Protein AF-A0A1B6M330-F1 (afdb_monomer)

Mean predicted aligned error: 10.92 Å

Foldseek 3Di:
DCVVVVPCVPVVVVVVVCVVCVVVVVVVVVVCVLPVDDDDDVVVCVDPVVVVVVVVSVVVSVVVVVVVVVVVVVVVVCVVVVVVVVVVVVVVVVVVVVVVVVVVVCVVLVPPPVSVVVVVVVVVVVVVVVVVVVVVVVVD

Solvent-accessible surface area (backbone atoms only — not comparable to full-atom values): 8042 Å² total; per-residue (Å²): 109,52,80,84,70,64,35,61,88,58,49,51,62,50,50,53,53,50,68,74,38,46,69,63,50,51,51,50,56,56,46,50,76,70,67,61,75,83,89,72,62,69,84,60,52,72,38,69,70,52,41,53,51,50,53,54,50,53,50,50,47,52,50,48,54,52,54,51,54,51,52,54,53,50,57,69,60,46,64,59,55,58,53,52,50,54,51,50,56,48,52,52,50,51,50,53,51,51,49,55,50,49,54,58,48,49,66,72,49,63,86,45,85,66,40,69,61,54,50,51,54,51,50,52,54,49,52,52,53,50,51,51,49,53,58,51,64,74,73,106

Radius of gyration: 34.75 Å; Cα contacts (8 Å, |Δi|>4): 15; chains: 1; bounding box: 66×49×83 Å

InterPro domains:
  IPR029600 Intraflagellar transport protein 81 [PTHR15614] (1-139)
  IPR041146 IFT81, calponin homology domain [PF18383] (1-39)
  IPR043016 IFT81, N-terminal domain superfamily [G3DSA:1.10.418.70] (1-41)

Organism: NCBI:txid36148

Sequence (140 aa):
QGLVQGEKAIIHPILEWLLGNLDDLRKRAYLAKYLVKIEIPPEILGDVDIAALMEQYDRLIDDFKATHKESERIKLSGSSTAELRADIEAMEKEHNIVLKKIERLQRKVENVENREVVLEVCKELRVERERQKDLTSQKA

Structure (mmCIF, N/CA/C/O backbone):
data_AF-A0A1B6M330-F1
#
_entry.id   AF-A0A1B6M330-F1
#
loop_
_atom_site.group_PDB
_atom_site.id
_atom_site.type_symbol
_atom_site.label_atom_id
_atom_site.label_alt_id
_atom_site.label_comp_id
_atom_site.label_asym_id
_atom_site.label_entity_id
_atom_site.label_seq_id
_atom_site.pdbx_PDB_ins_code
_atom_site.Cartn_x
_atom_site.Cartn_y
_atom_site.Cartn_z
_atom_site.occupancy
_atom_site.B_iso_or_equiv
_atom_site.auth_seq_id
_atom_site.auth_comp_id
_atom_site.auth_asym_id
_atom_site.auth_atom_id
_atom_site.pdbx_PDB_model_num
ATOM 1 N N . GLN A 1 1 ? 12.766 -23.772 -33.072 1.00 61.91 1 GLN A N 1
ATOM 2 C CA . GLN A 1 1 ? 11.699 -23.810 -34.099 1.00 61.91 1 GLN A CA 1
ATOM 3 C C . GLN A 1 1 ? 10.322 -24.123 -33.510 1.00 61.91 1 GLN A C 1
ATOM 5 O O . GLN A 1 1 ? 9.366 -23.520 -33.975 1.00 61.91 1 GLN A O 1
ATOM 10 N N . GLY A 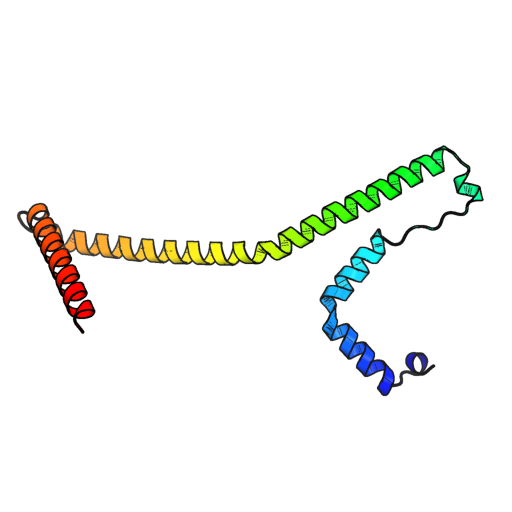1 2 ? 10.203 -24.940 -32.454 1.00 76.50 2 GLY A N 1
ATOM 11 C CA . GLY A 1 2 ? 8.897 -25.296 -31.873 1.00 76.50 2 GLY A CA 1
ATOM 12 C C . GLY A 1 2 ? 8.037 -24.143 -31.315 1.00 76.50 2 GLY A C 1
ATOM 13 O O . GLY A 1 2 ? 6.816 -24.232 -31.363 1.00 76.50 2 GLY A O 1
ATOM 14 N N . LEU A 1 3 ? 8.627 -23.007 -30.901 1.00 83.75 3 LEU A N 1
ATOM 15 C CA . LEU A 1 3 ? 7.855 -21.792 -30.563 1.00 83.75 3 LEU A CA 1
ATOM 16 C C . LEU A 1 3 ? 7.144 -21.197 -31.792 1.00 83.75 3 LEU A C 1
ATOM 18 O O . LEU A 1 3 ? 5.988 -20.803 -31.710 1.00 83.75 3 LEU A O 1
ATOM 22 N N . VAL A 1 4 ? 7.833 -21.168 -32.939 1.00 86.69 4 VAL A N 1
ATOM 23 C CA . VAL A 1 4 ? 7.293 -20.663 -34.215 1.00 86.69 4 VAL A CA 1
ATOM 24 C C . VAL A 1 4 ? 6.242 -21.625 -34.780 1.00 86.69 4 VAL A C 1
ATOM 26 O O . VAL A 1 4 ? 5.297 -21.193 -35.428 1.00 86.69 4 VAL A O 1
ATOM 29 N N . GLN A 1 5 ? 6.385 -22.925 -34.508 1.00 87.81 5 GLN A N 1
ATOM 30 C CA . GLN A 1 5 ? 5.476 -23.981 -34.969 1.00 87.81 5 GLN A CA 1
ATOM 31 C C . GLN A 1 5 ? 4.276 -24.226 -34.041 1.00 87.81 5 GLN A C 1
ATOM 33 O O . GLN A 1 5 ? 3.422 -25.050 -34.361 1.00 87.81 5 GLN A O 1
ATOM 38 N N . GLY A 1 6 ? 4.170 -23.522 -32.912 1.00 85.06 6 GLY A N 1
ATOM 39 C CA . GLY A 1 6 ? 3.002 -23.655 -32.043 1.00 85.06 6 GLY A CA 1
ATOM 40 C C . GLY A 1 6 ? 3.001 -24.910 -31.162 1.00 85.06 6 GLY A C 1
ATOM 41 O O . GLY A 1 6 ? 1.934 -25.350 -30.731 1.00 85.06 6 GLY A O 1
ATOM 42 N N . GLU A 1 7 ? 4.156 -25.531 -30.911 1.00 93.00 7 GLU A N 1
ATOM 43 C CA . GLU A 1 7 ? 4.218 -26.803 -30.188 1.00 93.00 7 GLU A CA 1
ATOM 44 C C . GLU A 1 7 ? 3.715 -26.660 -28.744 1.00 93.00 7 GLU A C 1
ATOM 46 O O . GLU A 1 7 ? 4.307 -25.961 -27.918 1.00 93.00 7 GLU A O 1
ATOM 51 N N . LYS A 1 8 ? 2.635 -27.380 -28.409 1.00 89.38 8 LYS A N 1
ATOM 52 C CA . LYS A 1 8 ? 1.987 -27.323 -27.084 1.00 89.38 8 LYS A CA 1
ATOM 53 C C . LYS A 1 8 ? 2.939 -27.653 -25.934 1.00 89.38 8 LYS A C 1
ATOM 55 O O . LYS A 1 8 ? 2.868 -27.014 -24.890 1.00 89.38 8 LYS A O 1
ATOM 60 N N . ALA A 1 9 ? 3.847 -28.607 -26.147 1.00 91.06 9 ALA A N 1
ATOM 61 C CA . ALA A 1 9 ? 4.853 -29.009 -25.164 1.00 91.06 9 ALA A CA 1
ATOM 62 C C . ALA A 1 9 ? 5.818 -27.871 -24.784 1.00 91.06 9 ALA A C 1
ATOM 64 O O . ALA A 1 9 ? 6.416 -27.913 -23.716 1.00 91.06 9 ALA A O 1
ATOM 65 N N . ILE A 1 10 ? 5.946 -26.851 -25.638 1.00 90.38 10 ILE A N 1
ATOM 66 C CA . ILE A 1 10 ? 6.800 -25.680 -25.415 1.00 90.38 10 ILE A CA 1
ATOM 67 C C . ILE A 1 10 ? 5.962 -24.474 -24.982 1.00 90.38 10 ILE A C 1
ATOM 69 O O . ILE A 1 10 ? 6.350 -23.753 -24.068 1.00 90.38 10 ILE A O 1
ATOM 73 N N . ILE A 1 11 ? 4.797 -24.256 -25.598 1.00 92.38 11 ILE A N 1
ATOM 74 C CA . ILE A 1 11 ? 3.949 -23.094 -25.304 1.00 92.38 11 ILE A CA 1
ATOM 75 C C . ILE A 1 11 ? 3.311 -23.183 -23.917 1.00 92.38 11 ILE A C 1
ATOM 77 O O . ILE A 1 11 ? 3.270 -22.177 -23.213 1.00 92.38 11 ILE A O 1
ATOM 81 N N . HIS A 1 12 ? 2.812 -24.353 -23.505 1.00 93.88 12 HIS A N 1
ATOM 82 C CA . HIS A 1 12 ? 2.099 -24.466 -22.230 1.00 93.88 12 HIS A CA 1
ATOM 83 C C . HIS A 1 12 ? 2.991 -24.139 -21.018 1.00 93.88 12 HIS A C 1
ATOM 85 O O . HIS A 1 12 ? 2.554 -23.317 -20.216 1.00 93.88 12 HIS A O 1
ATOM 91 N N . PRO A 1 13 ? 4.239 -24.645 -20.906 1.00 94.50 13 PRO A N 1
ATOM 92 C CA . PRO A 1 13 ? 5.135 -24.243 -19.817 1.00 94.50 13 PRO A CA 1
ATOM 93 C C . PRO A 1 13 ? 5.474 -22.745 -19.823 1.00 94.50 13 PRO A C 1
ATOM 95 O O . PRO A 1 13 ? 5.599 -22.127 -18.769 1.00 94.50 13 PRO A O 1
ATOM 98 N N . ILE A 1 14 ? 5.599 -22.133 -21.008 1.00 92.50 14 ILE A N 1
ATOM 99 C CA . ILE A 1 14 ? 5.853 -20.690 -21.128 1.00 92.50 14 ILE A CA 1
ATOM 100 C C . ILE A 1 14 ? 4.653 -19.894 -20.612 1.00 92.50 14 ILE A C 1
ATOM 102 O O . ILE A 1 14 ? 4.832 -18.936 -19.864 1.00 92.50 14 ILE A O 1
ATOM 106 N N . LEU A 1 15 ? 3.435 -20.280 -20.995 1.00 91.94 15 LEU A N 1
ATOM 107 C CA . LEU A 1 15 ? 2.214 -19.628 -20.523 1.00 91.94 15 LEU A CA 1
ATOM 108 C C . LEU A 1 15 ? 2.010 -19.826 -19.024 1.00 91.94 15 LEU A C 1
ATOM 110 O O . LEU A 1 15 ? 1.669 -18.868 -18.340 1.00 91.94 15 LEU A O 1
ATOM 114 N N . GLU A 1 16 ? 2.251 -21.030 -18.511 1.00 95.06 16 GLU A N 1
ATOM 115 C CA . GLU A 1 16 ? 2.202 -21.320 -17.077 1.00 95.06 16 GLU A CA 1
ATOM 116 C C . GLU A 1 16 ? 3.139 -20.386 -16.303 1.00 95.06 16 GLU A C 1
ATOM 118 O O . GLU A 1 16 ? 2.718 -19.726 -15.352 1.00 95.06 16 GLU A O 1
ATOM 123 N N . TRP A 1 17 ? 4.381 -20.235 -16.772 1.00 95.38 17 TRP A N 1
ATOM 124 C CA . TRP A 1 17 ? 5.336 -19.318 -16.162 1.00 95.38 17 TRP A CA 1
ATOM 125 C C . TRP A 1 17 ? 4.916 -17.846 -16.295 1.00 95.38 17 TRP A C 1
ATOM 127 O O . TRP A 1 17 ? 4.992 -17.097 -15.321 1.00 95.38 17 TRP A O 1
ATOM 137 N N . LEU A 1 18 ? 4.450 -17.416 -17.471 1.00 93.75 18 LEU A N 1
ATOM 138 C CA . LEU A 1 18 ? 4.013 -16.035 -17.702 1.00 93.75 18 LEU A CA 1
ATOM 139 C C . LEU A 1 18 ? 2.832 -15.658 -16.803 1.00 93.75 18 LEU A C 1
ATOM 141 O O . LEU A 1 18 ? 2.838 -14.591 -16.193 1.00 93.75 18 LEU A O 1
ATOM 145 N N . LEU A 1 19 ? 1.829 -16.533 -16.719 1.00 93.12 19 LEU A N 1
ATOM 146 C CA . LEU A 1 19 ? 0.620 -16.303 -15.935 1.00 93.12 19 LEU A CA 1
ATOM 147 C C . LEU A 1 19 ? 0.901 -16.364 -14.429 1.00 93.12 19 LEU A C 1
ATOM 149 O O . LEU A 1 19 ? 0.319 -15.585 -13.679 1.00 93.12 19 LEU A O 1
ATOM 153 N N . GLY A 1 20 ? 1.827 -17.224 -13.995 1.00 94.44 20 GLY A N 1
ATOM 154 C CA . GLY A 1 20 ? 2.264 -17.294 -12.600 1.00 94.44 20 GLY A CA 1
ATOM 155 C C . GLY A 1 20 ? 3.066 -16.075 -12.125 1.00 94.44 20 GLY A C 1
ATOM 156 O O . GLY A 1 20 ? 3.076 -15.792 -10.933 1.00 94.44 20 GLY A O 1
ATOM 157 N N . ASN A 1 21 ? 3.706 -15.330 -13.035 1.00 94.62 21 ASN A N 1
ATOM 158 C CA . ASN A 1 21 ? 4.608 -14.214 -12.705 1.00 94.62 21 ASN A CA 1
ATOM 159 C C . ASN A 1 21 ? 4.126 -12.856 -13.255 1.00 94.62 21 ASN A C 1
ATOM 161 O O . ASN A 1 21 ? 4.935 -11.967 -13.532 1.00 94.62 21 ASN A O 1
ATOM 165 N N . LEU A 1 22 ? 2.815 -12.677 -13.454 1.00 93.06 22 LEU A N 1
ATOM 166 C CA . LEU A 1 22 ? 2.262 -11.496 -14.134 1.00 93.06 22 LEU A CA 1
ATOM 167 C C . LEU A 1 22 ? 2.647 -10.158 -13.492 1.00 93.06 22 LEU A C 1
ATOM 169 O O . LEU A 1 22 ? 2.931 -9.205 -14.219 1.00 93.06 22 LEU A O 1
ATOM 173 N N . ASP A 1 23 ? 2.660 -10.063 -12.163 1.00 91.12 23 ASP A N 1
ATOM 174 C CA . ASP A 1 23 ? 2.964 -8.802 -11.478 1.00 91.12 23 ASP A CA 1
ATOM 175 C C . ASP A 1 23 ? 4.438 -8.407 -11.635 1.00 91.12 23 ASP A C 1
ATOM 177 O O . ASP A 1 23 ? 4.744 -7.260 -11.987 1.00 91.12 23 ASP A O 1
ATOM 181 N N . ASP A 1 24 ? 5.350 -9.372 -11.503 1.00 91.88 24 ASP A N 1
ATOM 182 C CA . ASP A 1 24 ? 6.779 -9.169 -11.750 1.00 91.88 24 ASP A CA 1
AT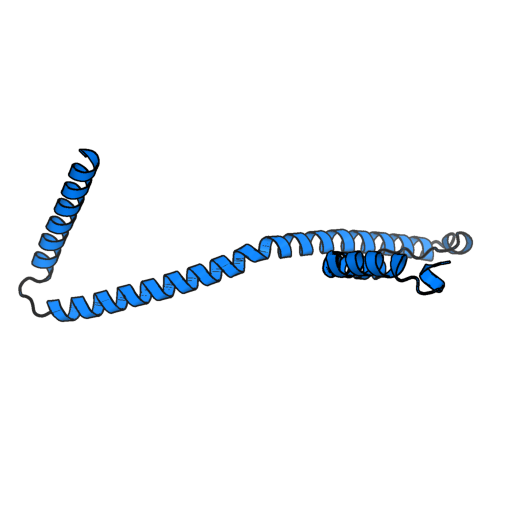OM 183 C C . ASP A 1 24 ? 7.055 -8.825 -13.215 1.00 91.88 24 ASP A C 1
ATOM 185 O O . ASP A 1 24 ? 7.851 -7.931 -13.518 1.00 91.88 24 ASP A O 1
ATOM 189 N N . LEU A 1 25 ? 6.359 -9.481 -14.145 1.00 94.88 25 LEU A N 1
ATOM 190 C CA . LEU A 1 25 ? 6.473 -9.202 -15.574 1.00 94.88 25 LEU A CA 1
ATOM 191 C C . LEU A 1 25 ? 5.928 -7.824 -15.938 1.00 94.88 25 LEU A C 1
ATOM 193 O O . LEU A 1 25 ? 6.548 -7.121 -16.737 1.00 94.88 25 LEU A O 1
ATOM 197 N N . ARG A 1 26 ? 4.824 -7.391 -15.323 1.00 93.62 26 ARG A N 1
ATOM 198 C CA . ARG A 1 26 ? 4.287 -6.036 -15.490 1.00 93.62 26 ARG A CA 1
ATOM 199 C C . ARG A 1 26 ? 5.298 -4.998 -15.011 1.00 93.62 26 ARG A C 1
ATOM 201 O O . ARG A 1 26 ? 5.567 -4.032 -15.726 1.00 93.62 26 ARG A O 1
ATOM 208 N N . LYS A 1 27 ? 5.902 -5.220 -13.840 1.00 93.19 27 LYS A N 1
ATOM 209 C CA . LYS A 1 27 ? 6.957 -4.356 -13.298 1.00 93.19 27 LYS A CA 1
ATOM 210 C C . LYS A 1 27 ? 8.187 -4.333 -14.204 1.00 93.19 27 LYS A C 1
ATOM 212 O O . LYS A 1 27 ? 8.714 -3.263 -14.500 1.00 93.19 27 LYS A O 1
ATOM 217 N N . ARG A 1 28 ? 8.616 -5.492 -14.706 1.00 93.88 28 ARG A N 1
ATOM 218 C CA . ARG A 1 28 ? 9.740 -5.609 -15.642 1.00 93.88 28 ARG A CA 1
ATOM 219 C C . ARG A 1 28 ? 9.470 -4.876 -16.955 1.00 93.88 28 ARG A C 1
ATOM 221 O O . ARG A 1 28 ? 10.344 -4.149 -17.415 1.00 93.88 28 ARG A O 1
ATOM 228 N N . ALA A 1 29 ? 8.281 -5.029 -17.534 1.00 94.44 29 ALA A N 1
ATOM 229 C CA . ALA A 1 29 ? 7.886 -4.339 -18.760 1.00 94.44 29 ALA A CA 1
ATOM 230 C C . ALA A 1 29 ? 7.842 -2.816 -18.567 1.00 94.44 29 ALA A C 1
ATOM 232 O O . ALA A 1 29 ? 8.333 -2.071 -19.414 1.00 94.44 29 ALA A O 1
ATOM 233 N N . TYR A 1 30 ? 7.319 -2.355 -17.425 1.00 94.69 30 TYR A N 1
ATOM 234 C CA . TYR A 1 30 ? 7.344 -0.943 -17.052 1.00 94.69 30 TYR A CA 1
ATOM 235 C C . TYR A 1 30 ? 8.780 -0.413 -16.967 1.00 94.69 30 TYR A C 1
ATOM 237 O O . TYR A 1 30 ? 9.109 0.565 -17.631 1.00 94.69 30 TYR A O 1
ATOM 245 N N . LEU A 1 31 ? 9.659 -1.083 -16.216 1.00 94.94 31 LEU A N 1
ATOM 246 C CA . LEU A 1 31 ? 11.051 -0.657 -16.056 1.00 94.94 31 LEU A CA 1
ATOM 247 C C . LEU A 1 31 ? 11.836 -0.698 -17.369 1.00 94.94 31 LEU A C 1
ATOM 249 O O . LEU A 1 31 ? 12.636 0.198 -17.618 1.00 94.94 31 LEU A O 1
ATOM 253 N N . ALA A 1 32 ? 11.590 -1.689 -18.229 1.00 93.06 32 ALA A N 1
ATOM 254 C CA . ALA A 1 32 ? 12.253 -1.798 -19.525 1.00 93.06 32 ALA A CA 1
ATOM 255 C C . ALA A 1 32 ? 12.023 -0.555 -20.399 1.00 93.06 32 ALA A C 1
ATOM 257 O O . ALA A 1 32 ? 12.949 -0.097 -21.059 1.00 93.06 32 ALA A O 1
ATOM 258 N N . LYS A 1 33 ? 10.831 0.052 -20.347 1.00 90.88 33 LYS A N 1
ATOM 259 C CA . LYS A 1 33 ? 10.530 1.284 -21.091 1.00 90.88 33 LYS A CA 1
ATOM 260 C C . LYS A 1 33 ? 11.429 2.466 -20.701 1.00 90.88 33 LYS A C 1
ATOM 262 O O . LYS A 1 33 ? 11.669 3.331 -21.535 1.00 90.88 33 LYS A O 1
ATOM 267 N N . TYR A 1 34 ? 11.892 2.516 -19.452 1.00 90.31 34 TYR A N 1
ATOM 268 C CA . TYR A 1 34 ? 12.617 3.669 -18.901 1.00 90.31 34 TYR A CA 1
ATOM 269 C C . TYR A 1 34 ? 14.105 3.405 -18.646 1.00 90.31 34 TYR A C 1
ATOM 271 O O . TYR A 1 34 ? 14.882 4.350 -18.581 1.00 90.31 34 TYR A O 1
ATOM 279 N N . LEU A 1 35 ? 14.511 2.141 -18.485 1.00 91.75 35 LEU A N 1
ATOM 280 C CA . LEU A 1 35 ? 15.886 1.765 -18.135 1.00 91.75 35 LEU A CA 1
ATOM 281 C C . LEU A 1 35 ? 16.698 1.201 -19.302 1.00 91.75 35 LEU A C 1
ATOM 283 O O . LEU A 1 35 ? 17.911 1.041 -19.163 1.00 91.75 35 LEU A O 1
ATOM 287 N N . VAL A 1 36 ? 16.064 0.874 -20.430 1.00 88.81 36 VAL A N 1
ATOM 288 C CA . VAL A 1 36 ? 16.802 0.496 -21.638 1.00 88.81 36 VAL A CA 1
ATOM 289 C C . VAL A 1 36 ? 17.475 1.750 -22.181 1.00 88.81 36 VAL A C 1
ATOM 291 O O . VAL A 1 36 ? 16.804 2.689 -22.612 1.00 88.81 36 VAL A O 1
ATOM 294 N N . LYS A 1 37 ? 18.809 1.771 -22.104 1.00 83.94 37 LYS A N 1
ATOM 295 C CA . LYS A 1 37 ? 19.612 2.893 -22.579 1.00 83.94 37 LYS A CA 1
ATOM 296 C C . LYS A 1 37 ? 19.518 3.006 -24.094 1.00 83.94 37 LYS A C 1
ATOM 298 O O . LYS A 1 37 ? 19.473 2.002 -24.803 1.00 83.94 37 LYS A O 1
ATOM 303 N N . ILE A 1 38 ? 19.527 4.243 -24.569 1.00 84.06 38 ILE A N 1
ATOM 304 C CA . ILE A 1 38 ? 19.695 4.539 -25.987 1.00 84.06 38 ILE A CA 1
ATOM 305 C C . ILE A 1 38 ? 21.187 4.409 -26.297 1.00 84.06 38 ILE A C 1
ATOM 307 O O . ILE A 1 38 ? 22.009 5.083 -25.679 1.00 84.06 38 ILE A O 1
ATOM 311 N N . GLU A 1 39 ? 21.541 3.529 -27.229 1.00 81.88 39 GLU A N 1
ATOM 312 C CA . GLU A 1 39 ? 22.913 3.423 -27.724 1.00 81.88 39 GLU A CA 1
ATOM 313 C C . GLU A 1 39 ? 23.163 4.548 -28.733 1.00 81.88 39 GLU A C 1
ATOM 315 O O . GLU A 1 39 ? 22.526 4.600 -29.786 1.00 81.88 39 GLU A O 1
ATOM 320 N N . ILE A 1 40 ? 24.068 5.470 -28.394 1.00 80.44 40 ILE A N 1
ATOM 321 C CA . ILE A 1 40 ? 24.467 6.568 -29.278 1.00 80.44 40 ILE A CA 1
ATOM 322 C C . ILE A 1 40 ? 25.831 6.237 -29.894 1.00 80.44 40 ILE A C 1
ATOM 324 O O . ILE A 1 40 ? 26.768 5.941 -29.147 1.00 80.44 40 ILE A O 1
ATOM 328 N N . PRO A 1 41 ? 25.967 6.293 -31.232 1.00 86.06 41 PRO A N 1
ATOM 329 C CA . PRO A 1 41 ? 27.243 6.087 -31.902 1.00 86.06 41 PRO A CA 1
ATOM 330 C C . PRO A 1 41 ? 28.335 7.053 -31.403 1.00 86.06 41 PRO A C 1
ATOM 332 O O . PRO A 1 41 ? 28.057 8.236 -31.168 1.00 86.06 41 PRO A O 1
ATOM 335 N N . PRO A 1 42 ? 29.585 6.583 -31.256 1.00 76.56 42 PRO A N 1
ATOM 336 C CA . PRO A 1 42 ? 30.679 7.373 -30.694 1.00 76.56 42 PRO A CA 1
ATOM 337 C C . PRO A 1 42 ? 31.041 8.599 -31.543 1.00 76.56 42 PRO A C 1
ATOM 339 O O . PRO A 1 42 ? 31.572 9.568 -31.007 1.00 76.56 42 PRO A O 1
ATOM 342 N N . GLU A 1 43 ? 30.712 8.602 -32.838 1.00 80.94 43 GLU A N 1
ATOM 343 C CA . GLU A 1 43 ? 30.937 9.741 -33.736 1.00 80.94 43 GLU A CA 1
ATOM 344 C C . GLU A 1 43 ? 30.085 10.960 -33.353 1.00 80.94 43 GLU A C 1
ATOM 346 O O . GLU A 1 43 ? 30.497 12.096 -33.569 1.00 80.94 43 GLU A O 1
ATOM 351 N N . ILE A 1 44 ? 28.909 10.723 -32.766 1.00 76.69 44 ILE A N 1
ATOM 352 C CA . ILE A 1 44 ? 27.967 11.759 -32.322 1.00 76.69 44 ILE A CA 1
ATOM 353 C C . ILE A 1 44 ? 28.292 12.193 -30.882 1.00 76.69 44 ILE A C 1
ATOM 355 O O . ILE A 1 44 ? 28.087 13.343 -30.508 1.00 76.69 44 ILE A O 1
ATOM 359 N N . LEU A 1 45 ? 28.859 11.289 -30.079 1.00 76.19 45 LEU A N 1
ATOM 360 C CA . LEU A 1 45 ? 29.229 11.543 -28.683 1.00 76.19 45 LEU A CA 1
ATOM 361 C C . LEU A 1 45 ? 30.444 12.479 -28.525 1.00 76.19 45 LEU A C 1
ATOM 363 O O . LEU A 1 45 ? 30.718 12.947 -27.423 1.00 76.19 45 LEU A O 1
ATOM 367 N N . GLY A 1 46 ? 31.186 12.738 -29.607 1.00 77.12 46 GLY A N 1
ATOM 368 C CA . GLY A 1 46 ? 32.305 13.686 -29.612 1.00 77.12 46 GLY A CA 1
ATOM 369 C C . GLY A 1 46 ? 31.880 15.155 -29.492 1.00 77.12 46 GLY A C 1
ATOM 370 O O . GLY A 1 46 ? 32.722 16.005 -29.203 1.00 77.12 46 GLY A O 1
ATOM 371 N N . ASP A 1 47 ? 30.597 15.456 -29.703 1.00 88.50 47 ASP A N 1
ATOM 372 C CA . ASP A 1 47 ? 30.031 16.788 -29.504 1.00 88.50 47 ASP A CA 1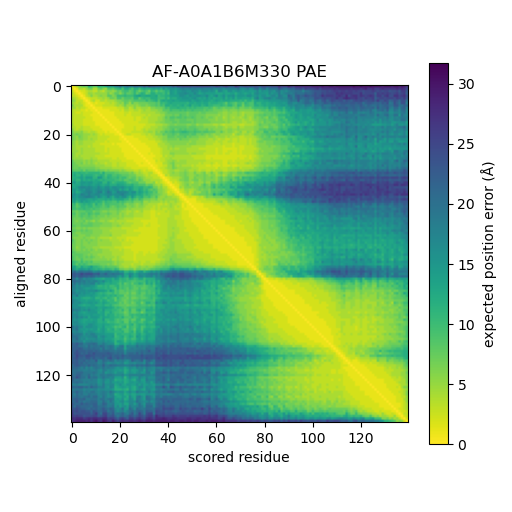
ATOM 373 C C . ASP A 1 47 ? 29.823 17.071 -28.004 1.00 88.50 47 ASP A C 1
ATOM 375 O O . ASP A 1 47 ? 29.207 16.287 -27.276 1.00 88.50 47 ASP A O 1
ATOM 379 N N . VAL A 1 48 ? 30.340 18.212 -27.540 1.00 88.31 48 VAL A N 1
ATOM 380 C CA . VAL A 1 48 ? 30.308 18.634 -26.132 1.00 88.31 48 VAL A CA 1
ATOM 381 C C . VAL A 1 48 ? 28.874 18.811 -25.625 1.00 88.31 48 VAL A C 1
ATOM 383 O O . VAL A 1 48 ? 28.582 18.434 -24.487 1.00 88.31 48 VAL A O 1
ATOM 386 N N . ASP A 1 49 ? 27.970 19.327 -26.458 1.00 88.94 49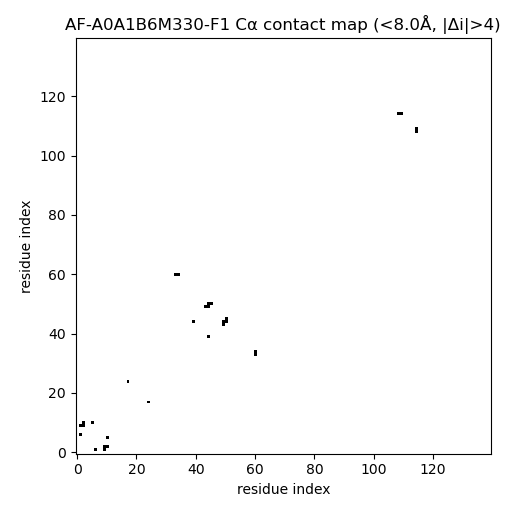 ASP A N 1
ATOM 387 C CA . ASP A 1 49 ? 26.579 19.563 -26.065 1.00 88.94 49 ASP A CA 1
ATOM 388 C C . ASP A 1 49 ? 25.822 18.234 -25.909 1.00 88.94 49 ASP A C 1
ATOM 390 O O . ASP A 1 49 ? 25.023 18.053 -24.984 1.00 88.94 49 ASP A O 1
ATOM 394 N N . ILE A 1 50 ? 26.126 17.261 -26.773 1.00 87.81 50 ILE A N 1
ATOM 395 C CA . ILE A 1 50 ? 25.535 15.917 -26.731 1.00 87.81 50 ILE A CA 1
ATOM 396 C C . ILE A 1 50 ? 26.061 15.132 -25.526 1.00 87.81 50 ILE A C 1
ATOM 398 O O . ILE A 1 50 ? 25.279 14.475 -24.834 1.00 87.81 50 ILE A O 1
ATOM 402 N N . ALA A 1 51 ? 27.358 15.232 -25.228 1.00 87.50 51 ALA A N 1
ATOM 403 C CA . ALA A 1 51 ? 27.951 14.617 -24.044 1.00 87.50 51 ALA A CA 1
ATOM 404 C C . ALA A 1 51 ? 27.334 15.166 -22.743 1.00 87.50 51 ALA A C 1
ATOM 406 O O . ALA A 1 51 ? 26.978 14.390 -21.853 1.00 87.50 51 ALA A O 1
ATOM 407 N N . ALA A 1 52 ? 27.127 16.485 -22.652 1.00 90.31 52 ALA A N 1
ATOM 408 C CA . ALA A 1 52 ? 26.464 17.107 -21.507 1.00 90.31 52 ALA A CA 1
ATOM 409 C C . ALA A 1 52 ? 25.002 16.644 -21.353 1.00 90.31 52 ALA A C 1
ATOM 411 O O . ALA A 1 52 ? 24.546 16.379 -20.237 1.00 90.31 52 ALA A O 1
ATOM 412 N N . LEU A 1 53 ? 24.264 16.499 -22.461 1.00 91.06 53 LEU A N 1
ATOM 413 C CA . LEU A 1 53 ? 22.895 15.977 -22.445 1.00 91.06 53 LEU A CA 1
ATOM 414 C C . LEU A 1 53 ? 22.841 14.503 -22.011 1.00 91.06 53 LEU A C 1
ATOM 416 O O . LEU A 1 53 ? 21.940 1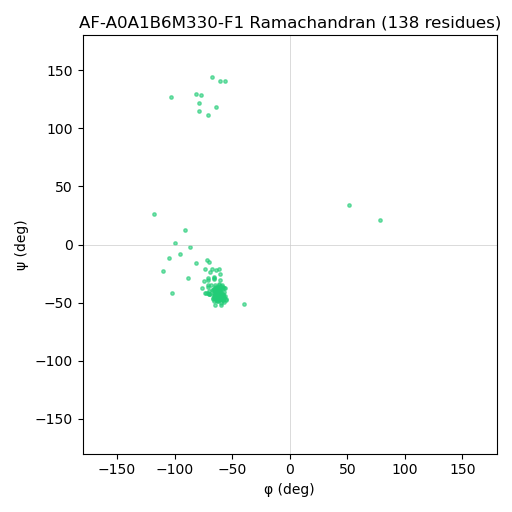4.113 -21.268 1.00 91.06 53 LEU A O 1
ATOM 420 N N . MET A 1 54 ? 23.814 13.691 -22.430 1.00 89.31 54 MET A N 1
ATOM 421 C CA . MET A 1 54 ? 23.940 12.298 -21.991 1.00 89.31 54 MET A CA 1
ATOM 422 C C . MET A 1 54 ? 24.203 12.177 -20.496 1.00 89.31 54 MET A C 1
ATOM 424 O O . MET A 1 54 ? 23.587 11.344 -19.834 1.00 89.31 54 MET A O 1
ATOM 428 N N . GLU A 1 55 ? 25.036 13.053 -19.941 1.00 90.69 55 GLU A N 1
ATOM 429 C CA . GLU A 1 55 ? 25.260 13.086 -18.500 1.00 90.69 55 GLU A CA 1
ATOM 430 C C . GLU A 1 55 ? 23.971 13.436 -17.736 1.00 90.69 55 GLU A C 1
ATOM 432 O O . GLU A 1 55 ? 23.636 12.791 -16.742 1.00 90.69 55 GLU A O 1
ATOM 437 N N . GLN A 1 56 ? 23.199 14.419 -18.215 1.00 93.38 56 GLN A N 1
ATOM 438 C CA . GLN A 1 56 ? 21.897 14.756 -17.626 1.00 93.38 56 GLN A CA 1
ATOM 439 C C . GLN A 1 56 ? 20.902 13.592 -17.712 1.00 93.38 56 GLN A C 1
ATOM 441 O O . GLN A 1 56 ? 20.182 13.324 -16.749 1.00 93.38 56 GLN A O 1
ATOM 446 N N . TYR A 1 57 ? 20.872 12.886 -18.843 1.00 92.44 57 TYR A N 1
ATOM 447 C CA . TYR A 1 57 ? 20.038 11.703 -19.044 1.00 92.44 57 TYR A CA 1
ATOM 448 C C . TYR A 1 57 ? 20.385 10.577 -18.061 1.00 92.44 57 TYR A C 1
ATOM 450 O O . TYR A 1 57 ? 19.487 10.030 -17.419 1.00 92.44 57 TYR A O 1
ATOM 458 N N . ASP A 1 58 ? 21.673 10.266 -17.892 1.00 91.75 58 ASP A N 1
ATOM 459 C CA . ASP A 1 58 ? 22.121 9.235 -16.953 1.00 91.75 58 ASP A CA 1
ATOM 460 C C . ASP A 1 58 ? 21.774 9.602 -15.500 1.00 91.75 58 ASP A C 1
ATOM 462 O O . ASP A 1 58 ? 21.260 8.755 -14.763 1.00 91.75 58 ASP A O 1
ATOM 466 N N . ARG A 1 59 ? 21.946 10.874 -15.106 1.00 94.94 59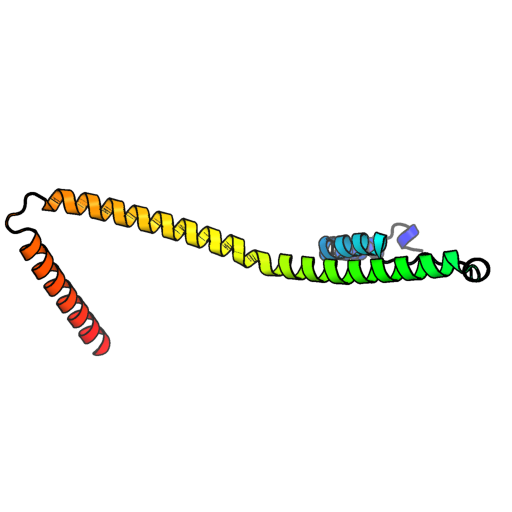 ARG A N 1
ATOM 467 C CA . ARG A 1 59 ? 21.510 11.362 -13.784 1.00 94.94 59 ARG A CA 1
ATOM 468 C C . ARG A 1 59 ? 20.007 11.167 -13.580 1.00 94.94 59 ARG A C 1
ATOM 470 O O . ARG A 1 59 ? 19.593 10.649 -12.548 1.00 94.94 59 ARG A O 1
ATOM 477 N N . LEU A 1 60 ? 19.190 11.519 -14.575 1.00 94.88 60 LEU A N 1
ATOM 478 C CA . LEU A 1 60 ? 17.735 11.388 -14.484 1.00 94.88 60 LEU A CA 1
ATOM 479 C C . LEU A 1 60 ? 17.290 9.919 -14.381 1.00 94.88 60 LEU A C 1
ATOM 481 O O . LEU A 1 60 ? 16.331 9.602 -13.674 1.00 94.88 60 LEU A O 1
ATOM 485 N N . ILE A 1 61 ? 17.996 9.007 -15.054 1.00 94.06 61 ILE A N 1
ATOM 486 C CA . ILE A 1 61 ? 17.786 7.563 -14.901 1.00 94.06 61 ILE A CA 1
ATOM 487 C C . ILE A 1 61 ? 18.082 7.114 -13.469 1.00 94.06 61 ILE A C 1
ATOM 489 O O . ILE A 1 61 ? 17.343 6.292 -12.917 1.00 94.06 61 ILE A O 1
ATOM 493 N N . ASP A 1 62 ? 19.161 7.605 -12.868 1.00 95.12 62 ASP A N 1
ATOM 494 C CA . ASP A 1 62 ? 19.534 7.226 -11.508 1.00 95.12 62 ASP A CA 1
ATOM 495 C C . ASP A 1 62 ? 18.562 7.790 -10.465 1.00 95.12 62 ASP A C 1
ATOM 497 O O . ASP A 1 62 ? 18.128 7.043 -9.579 1.00 95.12 62 ASP A O 1
ATOM 501 N N . ASP A 1 63 ? 18.104 9.029 -10.644 1.00 96.19 63 ASP A N 1
ATOM 502 C CA . ASP A 1 63 ? 17.024 9.618 -9.848 1.00 96.19 63 ASP A CA 1
ATOM 503 C C . ASP A 1 63 ? 15.740 8.785 -9.965 1.00 96.19 63 ASP A C 1
ATOM 505 O O . ASP A 1 63 ? 15.146 8.397 -8.954 1.00 96.19 63 ASP A O 1
ATOM 509 N N . PHE A 1 64 ? 15.351 8.404 -11.187 1.00 95.62 64 PHE A N 1
ATOM 510 C CA . PHE A 1 64 ? 14.205 7.525 -11.416 1.00 95.62 64 PHE A CA 1
ATOM 511 C C . PHE A 1 64 ? 14.345 6.193 -10.667 1.00 95.62 64 PHE A C 1
ATOM 513 O O . PHE A 1 64 ? 13.397 5.758 -10.006 1.00 95.62 64 PHE A O 1
ATOM 520 N N . LYS A 1 65 ? 15.516 5.541 -10.714 1.00 95.25 65 LYS A N 1
ATOM 521 C CA . LYS A 1 65 ? 15.759 4.289 -9.974 1.00 95.25 65 LYS A CA 1
ATOM 522 C C . LYS A 1 65 ? 15.599 4.491 -8.469 1.00 95.25 65 LYS A C 1
ATOM 524 O O . LYS A 1 65 ? 15.007 3.631 -7.814 1.00 95.25 65 LYS A O 1
ATOM 529 N N . ALA A 1 66 ? 16.137 5.579 -7.920 1.00 96.50 66 ALA A N 1
ATOM 530 C CA . ALA A 1 66 ? 16.061 5.881 -6.495 1.00 96.50 66 ALA A CA 1
ATOM 531 C C . ALA A 1 66 ? 14.611 6.131 -6.056 1.00 96.50 66 ALA A C 1
ATOM 533 O O . ALA A 1 66 ? 14.114 5.450 -5.155 1.00 96.50 66 ALA A O 1
ATOM 534 N N . THR A 1 67 ? 13.896 7.023 -6.747 1.00 96.25 67 THR A N 1
ATOM 535 C CA . THR A 1 67 ? 12.491 7.338 -6.456 1.00 96.25 67 THR A CA 1
ATOM 536 C C . THR A 1 67 ? 11.586 6.120 -6.621 1.00 96.25 67 THR A C 1
ATOM 538 O O . THR A 1 67 ? 10.723 5.867 -5.780 1.00 96.25 67 THR A O 1
ATOM 541 N N . HIS A 1 68 ? 11.786 5.323 -7.671 1.00 95.38 68 HIS A N 1
ATOM 542 C CA . HIS A 1 68 ? 10.992 4.120 -7.894 1.00 95.38 68 HIS A CA 1
ATOM 543 C C . HIS A 1 68 ? 11.213 3.078 -6.788 1.00 95.38 68 HIS A C 1
ATOM 545 O O . HIS A 1 68 ? 10.247 2.507 -6.285 1.00 95.38 68 HIS A O 1
ATOM 551 N N . LYS A 1 69 ? 12.465 2.835 -6.370 1.00 94.12 69 LYS A N 1
ATOM 552 C CA . LYS A 1 69 ? 12.765 1.931 -5.243 1.00 94.12 69 LYS A CA 1
ATOM 553 C C . LYS A 1 69 ? 12.089 2.392 -3.954 1.00 94.12 69 LYS A C 1
ATOM 555 O O . LYS A 1 69 ? 11.515 1.564 -3.249 1.00 94.12 69 LYS A O 1
ATOM 560 N N . GLU A 1 70 ? 12.124 3.691 -3.676 1.00 94.12 70 GLU A N 1
ATOM 561 C CA . GLU A 1 70 ? 11.477 4.263 -2.497 1.00 94.12 70 GLU A CA 1
ATOM 562 C C . GLU A 1 70 ? 9.953 4.106 -2.542 1.00 94.12 70 GLU A C 1
ATOM 564 O O . GLU A 1 70 ? 9.346 3.643 -1.579 1.00 94.12 70 GLU A O 1
ATOM 569 N N . SER A 1 71 ? 9.329 4.405 -3.685 1.00 92.06 71 SER A N 1
ATOM 570 C CA . SER A 1 71 ? 7.885 4.226 -3.871 1.00 92.06 71 SER A CA 1
ATOM 571 C C . SER A 1 71 ? 7.450 2.776 -3.643 1.00 92.06 71 SER A C 1
ATOM 573 O O . SER A 1 71 ? 6.469 2.526 -2.944 1.00 92.06 71 SER A O 1
ATOM 575 N N . GLU A 1 72 ? 8.197 1.811 -4.181 1.00 90.50 72 GLU A N 1
ATOM 576 C CA . GLU A 1 72 ? 7.899 0.388 -4.002 1.00 90.50 72 GLU A CA 1
ATOM 577 C C . GLU A 1 72 ? 8.051 -0.050 -2.539 1.00 90.50 72 GLU A C 1
ATOM 579 O O . GLU A 1 72 ? 7.214 -0.800 -2.037 1.00 90.50 72 GLU A O 1
ATOM 584 N N . ARG A 1 73 ? 9.061 0.470 -1.826 1.00 89.50 73 ARG A N 1
ATOM 585 C CA . ARG A 1 73 ? 9.232 0.243 -0.384 1.00 89.50 73 ARG A CA 1
ATOM 586 C C . ARG A 1 73 ? 8.030 0.757 0.409 1.00 89.50 73 ARG A C 1
ATOM 588 O O . ARG A 1 73 ? 7.502 0.037 1.255 1.00 89.50 73 ARG A O 1
ATOM 595 N N . ILE A 1 74 ? 7.572 1.973 0.111 1.00 87.38 74 ILE A N 1
ATOM 596 C CA . ILE A 1 74 ? 6.416 2.572 0.787 1.00 87.38 74 ILE A CA 1
ATOM 597 C C . ILE A 1 74 ? 5.146 1.764 0.501 1.00 87.38 74 ILE A C 1
ATOM 599 O O . ILE A 1 74 ? 4.408 1.453 1.434 1.00 87.38 74 ILE A O 1
ATOM 603 N N . LYS A 1 75 ? 4.897 1.360 -0.751 1.00 85.75 75 LYS A N 1
ATOM 604 C CA . LYS A 1 75 ? 3.728 0.529 -1.095 1.00 85.75 75 LYS A CA 1
ATOM 605 C C . LYS A 1 75 ? 3.704 -0.791 -0.329 1.00 85.75 75 LYS A C 1
ATOM 607 O O . LYS A 1 75 ? 2.652 -1.157 0.185 1.00 85.75 75 LYS A O 1
ATOM 612 N N . LEU A 1 76 ? 4.851 -1.464 -0.209 1.00 81.94 76 LEU A N 1
ATOM 613 C CA . LEU A 1 76 ? 4.979 -2.687 0.590 1.00 81.94 76 LEU A CA 1
ATOM 614 C C . LEU A 1 76 ? 4.654 -2.434 2.0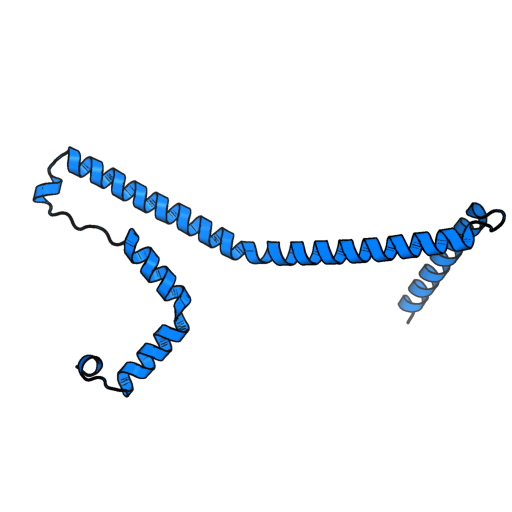70 1.00 81.94 76 LEU A C 1
ATOM 616 O O . LEU A 1 76 ? 3.970 -3.240 2.692 1.00 81.94 76 LEU A O 1
ATOM 620 N N . SER A 1 77 ? 5.073 -1.293 2.625 1.00 78.69 77 SER A N 1
ATOM 621 C CA . SER A 1 77 ? 4.731 -0.912 4.005 1.00 78.69 77 SER A CA 1
ATOM 622 C C . SER A 1 77 ? 3.271 -0.462 4.193 1.00 78.69 77 SER A C 1
ATOM 624 O O . SER A 1 77 ? 2.743 -0.510 5.303 1.00 78.69 77 SER A O 1
ATOM 626 N N . GLY A 1 78 ? 2.592 -0.049 3.116 1.00 68.81 78 GLY A N 1
ATOM 627 C CA . GLY A 1 78 ? 1.252 0.541 3.154 1.00 68.81 78 GLY A CA 1
ATOM 628 C C . GLY A 1 78 ? 0.136 -0.416 3.582 1.00 68.81 78 GLY A C 1
ATOM 629 O O . GLY A 1 78 ? -0.888 0.058 4.076 1.00 68.81 78 GLY A O 1
ATOM 630 N N . SER A 1 79 ? 0.337 -1.735 3.470 1.00 64.44 79 SER A N 1
ATOM 631 C CA . SER A 1 79 ? -0.650 -2.748 3.891 1.00 64.44 79 SER A CA 1
ATOM 632 C C . SER A 1 79 ? -1.054 -2.589 5.361 1.00 64.44 79 SER A C 1
ATOM 634 O O . SER A 1 79 ? -2.233 -2.677 5.692 1.00 64.44 79 SER A O 1
ATOM 636 N N . SER A 1 80 ? -0.100 -2.230 6.226 1.00 70.31 80 SER A N 1
ATOM 637 C CA . SER A 1 80 ? -0.348 -2.034 7.658 1.00 70.31 80 SER A CA 1
ATOM 638 C C . SER A 1 80 ? -1.283 -0.849 7.944 1.00 70.31 80 SER A C 1
ATOM 640 O O . SER A 1 80 ? -2.026 -0.860 8.920 1.00 70.31 80 SER A O 1
ATOM 642 N N . THR A 1 81 ? -1.315 0.172 7.082 1.00 80.69 81 THR A N 1
ATOM 643 C CA . THR A 1 81 ? -2.122 1.379 7.341 1.00 80.69 81 THR A CA 1
ATOM 644 C C . THR A 1 81 ? -3.623 1.163 7.145 1.00 80.69 81 THR A C 1
ATOM 646 O O . THR A 1 81 ? -4.421 1.800 7.831 1.00 80.69 81 THR A O 1
ATOM 649 N N . ALA A 1 82 ? -4.021 0.276 6.227 1.00 83.56 82 ALA A N 1
ATOM 650 C CA . ALA A 1 82 ? -5.427 -0.042 5.986 1.00 83.56 82 ALA A CA 1
ATOM 651 C C . ALA A 1 82 ? -6.015 -0.884 7.128 1.00 83.56 82 ALA A C 1
ATOM 653 O O . ALA A 1 82 ? -7.119 -0.600 7.587 1.00 83.56 82 ALA A O 1
ATOM 654 N N . GLU A 1 83 ? -5.246 -1.855 7.622 1.00 85.25 83 GLU A N 1
ATOM 655 C CA . GLU A 1 83 ? -5.597 -2.673 8.788 1.00 85.25 83 GLU A CA 1
ATOM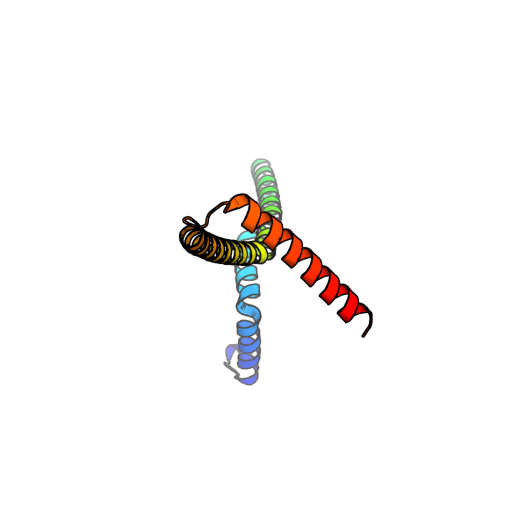 656 C C . GLU A 1 83 ? -5.730 -1.809 10.045 1.00 85.25 83 GLU A C 1
ATOM 658 O O . GLU A 1 83 ? -6.769 -1.832 10.696 1.00 85.25 83 GLU A O 1
ATOM 663 N N . LEU A 1 84 ? -4.753 -0.933 10.314 1.00 87.12 84 LEU A N 1
ATOM 664 C CA . LEU A 1 84 ? -4.821 -0.005 11.448 1.00 87.12 84 LEU A CA 1
ATOM 665 C C . LEU A 1 84 ? -6.041 0.924 11.382 1.00 87.12 84 LEU A C 1
ATOM 667 O O . LEU A 1 84 ? -6.648 1.214 12.409 1.00 87.12 84 LEU A O 1
ATOM 671 N N . ARG A 1 85 ? -6.427 1.396 10.188 1.00 89.75 85 ARG A N 1
ATOM 672 C CA . ARG A 1 85 ? -7.654 2.195 10.025 1.00 89.75 85 ARG A CA 1
ATOM 673 C C . ARG A 1 85 ? -8.906 1.382 10.336 1.00 89.75 85 ARG A C 1
ATOM 675 O O . ARG A 1 85 ? -9.784 1.890 11.027 1.00 89.75 85 ARG A O 1
ATOM 682 N N . ALA A 1 86 ? -8.980 0.145 9.850 1.00 92.62 86 ALA A N 1
ATOM 683 C CA . ALA A 1 86 ? -10.106 -0.738 10.126 1.00 92.62 86 ALA A CA 1
ATOM 684 C C . ALA A 1 86 ? -10.236 -1.039 11.630 1.00 92.62 86 ALA A C 1
ATOM 686 O O . ALA A 1 86 ? -11.344 -0.992 12.168 1.00 92.62 86 ALA A O 1
ATOM 687 N N . ASP A 1 87 ? -9.113 -1.262 12.314 1.00 94.75 87 ASP A N 1
ATOM 688 C CA . ASP A 1 87 ? -9.075 -1.489 13.761 1.00 94.75 87 ASP A CA 1
ATOM 689 C C . ASP A 1 87 ? -9.520 -0.249 14.544 1.00 94.75 87 ASP A C 1
ATOM 691 O O . ASP A 1 87 ? -10.345 -0.360 15.452 1.00 94.75 87 ASP A O 1
ATOM 695 N N . ILE A 1 88 ? -9.047 0.946 14.167 1.00 95.12 88 ILE A N 1
ATOM 696 C CA . ILE A 1 88 ? -9.494 2.208 14.777 1.00 95.12 88 ILE A CA 1
ATOM 697 C C . ILE A 1 88 ? -11.010 2.368 14.620 1.00 95.12 88 ILE A C 1
ATOM 699 O O . ILE A 1 88 ? -11.703 2.627 15.603 1.00 95.12 88 ILE A O 1
ATOM 703 N N . GLU A 1 89 ? -11.550 2.154 13.418 1.00 96.94 89 GLU A N 1
ATOM 704 C CA . GLU A 1 89 ? -12.994 2.242 13.185 1.00 96.94 89 GLU A CA 1
ATOM 705 C C . GLU A 1 89 ? -13.789 1.224 14.019 1.00 96.94 89 GLU A C 1
ATOM 707 O O . GLU A 1 89 ? -14.900 1.519 14.473 1.00 96.94 89 GLU A O 1
ATOM 712 N N . ALA A 1 90 ? -13.256 0.015 14.213 1.00 97.38 90 ALA A N 1
ATOM 713 C CA . ALA A 1 90 ? -13.872 -0.994 15.068 1.00 97.38 90 ALA A CA 1
ATOM 714 C C . ALA A 1 90 ? -13.870 -0.548 16.539 1.00 97.38 90 ALA A C 1
ATOM 716 O O . ALA A 1 90 ? -14.927 -0.545 17.177 1.00 97.38 90 ALA A O 1
ATOM 717 N N . MET A 1 91 ? -12.727 -0.078 17.047 1.00 97.44 91 MET A N 1
ATOM 718 C CA . MET A 1 91 ? -12.594 0.436 18.413 1.00 97.44 91 MET A CA 1
ATOM 719 C C . MET A 1 91 ? -13.512 1.636 18.674 1.00 97.44 91 MET A C 1
ATOM 721 O O . MET A 1 91 ? -14.149 1.714 19.724 1.00 97.44 91 MET A O 1
ATOM 725 N N . GLU A 1 92 ? -13.648 2.556 17.719 1.00 97.62 92 GLU A N 1
ATOM 726 C CA . GLU A 1 92 ? -14.556 3.702 17.833 1.00 97.62 92 GLU A CA 1
ATOM 727 C C . GLU A 1 92 ? -16.028 3.271 17.893 1.00 97.62 92 GLU A C 1
ATOM 729 O O . GLU A 1 92 ? -16.821 3.820 18.670 1.00 97.62 92 GLU A O 1
ATOM 734 N N . LYS A 1 93 ? -16.422 2.262 17.105 1.00 97.62 93 LYS A N 1
ATOM 735 C CA . LYS A 1 93 ? -17.775 1.686 17.166 1.00 97.62 93 LYS A CA 1
ATOM 736 C C . LYS A 1 93 ? -18.036 1.046 18.526 1.00 97.62 93 LYS A C 1
ATOM 738 O O . LYS A 1 93 ? -19.087 1.304 19.116 1.00 97.62 93 LYS A O 1
ATOM 743 N N . GLU A 1 94 ? -17.095 0.263 19.044 1.00 97.44 94 GLU A N 1
ATOM 744 C CA . GLU A 1 94 ? -17.201 -0.356 20.368 1.00 97.44 94 GLU A CA 1
ATOM 745 C C . GLU A 1 94 ? -17.290 0.689 21.479 1.00 97.44 94 GLU A C 1
ATOM 747 O O . GLU A 1 94 ? -18.193 0.623 22.318 1.00 97.44 94 GLU A O 1
ATOM 752 N N . HIS A 1 95 ? -16.432 1.709 21.436 1.00 97.81 95 HIS A N 1
ATOM 753 C CA . HIS A 1 95 ? -16.464 2.830 22.367 1.00 97.81 95 HIS A CA 1
ATOM 754 C C . HIS A 1 95 ? -17.842 3.510 22.379 1.00 97.81 95 HIS A C 1
ATOM 756 O O . HIS A 1 95 ? -18.444 3.699 23.439 1.00 97.81 95 HIS A O 1
ATOM 762 N N . ASN A 1 96 ? -18.407 3.789 21.202 1.00 97.62 96 ASN A N 1
ATOM 763 C CA . ASN A 1 96 ? -19.741 4.376 21.076 1.00 97.62 96 ASN A CA 1
ATOM 764 C C . ASN A 1 96 ? -20.856 3.465 21.620 1.00 97.62 96 ASN A C 1
ATOM 766 O O . ASN A 1 96 ? -21.833 3.952 22.198 1.00 97.62 96 ASN A O 1
ATOM 770 N N . ILE A 1 97 ? -20.742 2.145 21.451 1.00 97.56 97 ILE A N 1
ATOM 771 C CA . ILE A 1 97 ? -21.685 1.175 22.028 1.00 97.56 97 ILE A CA 1
ATOM 772 C C . ILE A 1 97 ? -21.609 1.205 23.558 1.00 97.56 97 ILE A C 1
ATOM 774 O O . ILE A 1 97 ? -22.651 1.251 24.223 1.00 97.56 97 ILE A O 1
ATOM 778 N N . VAL A 1 98 ? -20.396 1.206 24.117 1.00 97.62 98 VAL A N 1
ATOM 779 C CA . VAL A 1 98 ? -20.162 1.266 25.565 1.00 97.62 98 VAL A CA 1
ATOM 780 C C . VAL A 1 98 ? -20.718 2.563 26.146 1.00 97.62 98 VAL A C 1
ATOM 782 O O . VAL A 1 98 ? -21.490 2.498 27.102 1.00 97.62 98 VAL A O 1
ATOM 785 N N . LEU A 1 99 ? -20.436 3.717 25.534 1.00 97.62 99 LEU A N 1
ATOM 786 C CA . LEU A 1 99 ? -20.979 5.007 25.970 1.00 97.62 99 LEU A CA 1
ATOM 787 C C . LEU A 1 99 ? -22.510 5.014 25.984 1.00 97.62 99 LEU A C 1
ATOM 789 O O . LEU A 1 99 ? -23.115 5.313 27.011 1.00 97.62 99 LEU A O 1
ATOM 793 N N . LYS A 1 100 ? -23.159 4.575 24.898 1.00 97.62 100 LYS A N 1
ATOM 794 C CA . LYS A 1 100 ? -24.629 4.481 24.845 1.00 97.62 100 LYS A CA 1
ATOM 795 C C . LYS A 1 100 ? -25.190 3.555 25.924 1.00 97.62 100 LYS A C 1
ATOM 797 O O . LYS A 1 100 ? -26.283 3.790 26.444 1.00 97.62 100 LYS A O 1
ATOM 802 N N . LYS A 1 101 ? -24.481 2.472 26.259 1.00 97.12 101 LYS A N 1
ATOM 803 C CA . LYS A 1 101 ? -24.881 1.559 27.337 1.00 97.12 101 LYS A CA 1
ATOM 804 C C . LYS A 1 101 ? -24.738 2.224 28.707 1.00 97.12 101 LYS A C 1
ATOM 806 O O . LYS A 1 101 ? -25.654 2.087 29.518 1.00 97.12 101 LYS A O 1
ATOM 811 N N . ILE A 1 102 ? -23.649 2.957 28.941 1.00 95.56 102 ILE A N 1
ATOM 812 C CA . ILE A 1 102 ? -23.425 3.737 30.164 1.00 95.56 102 ILE A CA 1
ATOM 813 C C . ILE A 1 102 ? -24.528 4.781 30.330 1.00 95.56 102 ILE A C 1
ATOM 815 O O . ILE A 1 102 ? -25.181 4.785 31.368 1.00 95.56 102 ILE A O 1
ATOM 819 N N . GLU A 1 103 ? -24.826 5.578 29.303 1.00 96.38 103 GLU A N 1
ATOM 820 C CA . GLU A 1 103 ? -25.893 6.589 29.353 1.00 96.38 103 GLU A CA 1
ATOM 821 C C . GLU A 1 103 ? -27.254 5.978 29.714 1.00 96.38 103 GLU A C 1
ATOM 823 O O . GLU A 1 103 ? -27.983 6.495 30.561 1.00 96.38 103 GLU A O 1
ATOM 828 N N . ARG A 1 104 ? -27.607 4.837 29.105 1.00 95.38 104 ARG A N 1
ATOM 829 C CA . ARG A 1 104 ? -28.854 4.120 29.421 1.00 95.38 104 ARG A CA 1
ATOM 830 C C . ARG A 1 104 ? -28.896 3.642 30.870 1.00 95.38 104 ARG A C 1
ATOM 832 O O . ARG A 1 104 ? -29.970 3.636 31.464 1.00 95.38 104 ARG A O 1
ATOM 839 N N . LEU A 1 105 ? -27.769 3.195 31.422 1.00 92.50 105 LEU A N 1
ATOM 840 C CA . LEU A 1 105 ? -27.681 2.758 32.816 1.00 92.50 105 LEU A CA 1
ATOM 841 C C . LEU A 1 105 ? -27.726 3.948 33.776 1.00 92.50 105 LEU A C 1
ATOM 843 O O . LEU A 1 105 ? -28.457 3.887 34.757 1.00 92.50 105 LEU A O 1
ATOM 847 N N . GLN A 1 106 ? -27.035 5.045 33.464 1.00 91.12 106 GLN A N 1
ATOM 848 C CA . GLN A 1 106 ? -27.066 6.273 34.259 1.00 91.12 106 GLN A CA 1
ATOM 849 C C . GLN A 1 106 ? -28.494 6.807 34.409 1.00 91.12 106 GLN A C 1
ATOM 851 O O . GLN A 1 106 ? -28.915 7.062 35.533 1.00 91.12 106 GLN A O 1
ATOM 856 N N . ARG A 1 107 ? -29.279 6.853 33.320 1.00 92.19 107 ARG A N 1
ATOM 857 C CA . ARG A 1 107 ? -30.703 7.248 33.372 1.00 92.19 107 ARG A CA 1
ATOM 858 C C . ARG A 1 107 ? -31.545 6.354 34.287 1.00 92.19 107 ARG A C 1
ATOM 860 O O . ARG A 1 107 ? -32.471 6.827 34.931 1.00 92.19 107 ARG A O 1
ATOM 867 N N . LYS A 1 108 ? -31.245 5.051 34.368 1.00 90.12 108 LYS A N 1
ATOM 868 C CA . LYS A 1 108 ? -31.985 4.121 35.245 1.00 90.12 108 LYS A CA 1
ATOM 869 C C . LYS A 1 108 ? -31.696 4.340 36.728 1.00 90.12 108 LYS A C 1
ATOM 871 O O . LYS A 1 108 ? -32.547 4.034 37.553 1.00 90.12 108 LYS A O 1
ATOM 876 N N . VAL A 1 109 ? -30.500 4.822 37.056 1.00 89.88 109 VAL A N 1
ATOM 877 C CA . VAL A 1 109 ? -30.033 5.023 38.439 1.00 89.88 109 VAL A CA 1
ATOM 878 C C . VAL A 1 109 ? -30.169 6.497 38.859 1.00 89.88 109 VAL A C 1
ATOM 880 O O . VAL A 1 109 ? -29.840 6.868 39.979 1.00 89.88 109 VAL A O 1
ATOM 883 N N . GLU A 1 110 ? -30.681 7.359 37.978 1.00 88.12 110 GLU A N 1
ATOM 884 C CA . GLU A 1 110 ? -30.766 8.805 38.191 1.00 88.12 110 GLU A CA 1
ATOM 885 C C . GLU A 1 110 ? -31.627 9.195 39.398 1.00 88.12 110 GLU A C 1
ATOM 887 O O . GLU A 1 110 ? -31.232 10.074 40.155 1.00 88.12 110 GLU A O 1
ATOM 892 N N . ASN A 1 111 ? -32.732 8.481 39.624 1.00 88.62 111 ASN A N 1
ATOM 893 C CA . ASN A 1 111 ? -33.696 8.769 40.694 1.00 88.62 111 ASN A CA 1
ATOM 894 C C . ASN A 1 111 ? -33.404 8.032 42.015 1.00 88.62 111 ASN A C 1
ATOM 896 O O . ASN A 1 111 ? -34.273 7.959 42.881 1.00 88.62 111 ASN A O 1
ATOM 900 N N . VAL A 1 112 ? -32.222 7.428 42.166 1.00 89.00 112 VAL A N 1
ATOM 901 C CA . VAL A 1 112 ? -31.840 6.733 43.404 1.00 89.00 112 VAL A CA 1
ATOM 902 C C . VAL A 1 112 ? -31.350 7.752 44.434 1.00 89.00 112 VAL A C 1
ATOM 904 O O . VAL A 1 112 ? -30.481 8.573 44.141 1.00 89.00 112 VAL A O 1
ATOM 907 N N . GLU A 1 113 ? -31.878 7.693 45.656 1.00 87.94 113 GLU A N 1
ATOM 908 C CA . GLU A 1 113 ? -31.400 8.531 46.762 1.00 87.94 113 GLU A CA 1
ATOM 909 C C . GLU A 1 113 ? -29.923 8.257 47.069 1.00 87.94 113 GLU A C 1
ATOM 911 O O . GLU A 1 113 ? -29.469 7.113 47.041 1.00 87.94 113 GLU A O 1
ATOM 916 N N . ASN A 1 114 ? -29.158 9.313 47.365 1.00 88.94 114 ASN A N 1
ATOM 917 C CA . ASN A 1 114 ? -27.714 9.226 47.623 1.00 88.94 114 ASN A CA 1
ATOM 918 C C . ASN A 1 114 ? -26.932 8.483 46.520 1.00 88.94 114 ASN A C 1
ATOM 920 O O . ASN A 1 114 ? -25.934 7.816 46.801 1.00 88.94 114 ASN A O 1
ATOM 924 N N . ARG A 1 115 ? -27.373 8.614 45.259 1.00 88.06 115 ARG A N 1
ATOM 925 C CA . ARG A 1 115 ? -26.818 7.943 44.072 1.00 88.06 115 ARG A CA 1
ATOM 926 C C . ARG A 1 115 ? -25.294 7.854 44.058 1.00 88.06 115 ARG A C 1
ATOM 928 O O . ARG A 1 115 ? -24.753 6.783 43.817 1.00 88.06 115 ARG A O 1
ATOM 935 N N . GLU A 1 116 ? -24.607 8.971 44.271 1.00 88.00 116 GLU A N 1
ATOM 936 C CA . GLU A 1 116 ? -23.143 9.035 44.176 1.00 88.00 116 GLU A CA 1
ATOM 937 C C . GLU A 1 116 ? -22.462 8.163 45.233 1.00 88.00 116 GLU A C 1
ATOM 939 O O . GLU A 1 116 ? -21.563 7.393 44.907 1.00 88.00 116 GLU A O 1
ATOM 944 N N . VAL A 1 117 ? -22.963 8.200 46.470 1.00 91.88 117 VAL A N 1
ATOM 945 C CA . VAL A 1 117 ? -22.460 7.371 47.574 1.00 91.88 117 VAL A CA 1
ATOM 946 C C . VAL A 1 117 ? -22.705 5.891 47.282 1.00 91.88 117 VAL A C 1
ATOM 948 O O . VAL A 1 117 ? -21.809 5.066 47.443 1.00 91.88 117 VAL A O 1
ATOM 951 N N . VAL A 1 118 ? -23.901 5.546 46.797 1.00 91.19 118 VAL A N 1
ATOM 952 C CA . VAL A 1 118 ? -24.252 4.158 46.457 1.00 91.19 118 VAL A CA 1
ATOM 953 C C . VAL A 1 118 ? -23.385 3.629 45.312 1.00 91.19 118 VAL A C 1
ATOM 955 O O . VAL A 1 118 ? -22.929 2.486 45.369 1.00 91.19 118 VAL A O 1
ATOM 958 N N . LEU A 1 119 ? -23.132 4.442 44.281 1.00 91.38 119 LEU A N 1
ATOM 959 C CA . LEU A 1 119 ? -22.277 4.068 43.154 1.00 91.38 119 LEU A CA 1
ATOM 960 C C . LEU A 1 119 ? -20.822 3.852 43.584 1.00 91.38 119 LEU A C 1
ATOM 962 O O . LEU A 1 119 ? -20.210 2.889 43.117 1.00 91.38 119 LEU A O 1
ATOM 966 N N . GLU A 1 120 ? -20.288 4.685 44.481 1.00 93.38 120 GLU A N 1
ATOM 967 C CA . GLU A 1 120 ? -18.916 4.519 44.972 1.00 93.38 120 GLU A CA 1
ATOM 968 C C . GLU A 1 120 ? -18.771 3.235 45.800 1.00 93.38 120 GLU A C 1
ATOM 970 O O . GLU A 1 120 ? -17.908 2.411 45.502 1.00 93.38 120 GLU A O 1
ATOM 975 N N . VAL A 1 121 ? -19.692 2.969 46.734 1.00 94.50 121 VAL A N 1
ATOM 976 C CA . VAL A 1 121 ? -19.685 1.719 47.521 1.00 94.50 121 VAL A CA 1
ATOM 977 C C . VAL A 1 121 ? -19.829 0.488 46.614 1.00 94.50 121 VAL A C 1
ATOM 979 O O . VAL A 1 121 ? -19.156 -0.528 46.799 1.00 94.50 121 VAL A O 1
ATOM 982 N N . CYS A 1 122 ? -20.680 0.560 45.586 1.00 93.38 122 CYS A N 1
ATOM 983 C CA . CYS A 1 122 ? -20.835 -0.525 44.614 1.00 93.38 122 CYS A CA 1
ATOM 984 C C . CYS A 1 122 ? -19.559 -0.758 43.787 1.00 93.38 122 CYS A C 1
ATOM 986 O O . CYS A 1 122 ? -19.234 -1.905 43.461 1.00 93.38 122 CYS A O 1
ATOM 988 N N . LYS A 1 123 ? -18.831 0.310 43.443 1.00 94.44 123 LYS A N 1
ATOM 989 C CA . LYS A 1 123 ? -17.542 0.236 42.747 1.00 94.44 123 LYS A CA 1
ATOM 990 C C . LYS A 1 123 ? -16.479 -0.415 43.631 1.00 94.44 123 LYS A C 1
ATOM 992 O O . LYS A 1 123 ? -15.805 -1.321 43.145 1.00 94.44 123 LYS A O 1
ATOM 997 N N . GLU A 1 124 ? -16.373 -0.027 44.900 1.00 96.19 124 GLU A N 1
ATOM 998 C CA . GLU A 1 124 ? -15.466 -0.658 45.872 1.00 96.19 124 GLU A CA 1
ATOM 999 C C . GLU A 1 124 ? -15.761 -2.156 46.025 1.00 96.19 124 GLU A C 1
ATOM 1001 O O . GLU A 1 124 ? -14.864 -2.991 45.885 1.00 96.19 124 GLU A O 1
ATOM 1006 N N . LEU A 1 125 ? -17.037 -2.523 46.193 1.00 96.81 125 LEU A N 1
ATOM 1007 C CA . LEU A 1 125 ? -17.453 -3.923 46.283 1.00 96.81 125 LEU A CA 1
ATOM 1008 C C . LEU A 1 125 ? -17.111 -4.722 45.012 1.00 96.81 125 LEU A C 1
ATOM 1010 O O . LEU A 1 125 ? -16.741 -5.895 45.106 1.00 96.81 125 LEU A O 1
ATOM 1014 N N . ARG A 1 126 ? -17.240 -4.122 43.817 1.00 96.62 126 ARG A N 1
ATOM 1015 C CA . ARG A 1 126 ? -16.851 -4.767 42.549 1.00 96.62 126 ARG A CA 1
ATOM 1016 C C . ARG A 1 126 ? -15.351 -5.052 42.516 1.00 96.62 126 ARG A C 1
ATOM 1018 O O . ARG A 1 126 ? -14.976 -6.174 42.188 1.00 96.62 126 ARG A O 1
ATOM 1025 N N . VAL A 1 127 ? -14.528 -4.061 42.861 1.00 96.62 127 VAL A N 1
ATOM 1026 C CA . VAL A 1 127 ? -13.061 -4.187 42.872 1.00 96.62 127 VAL A CA 1
ATOM 1027 C C . VAL A 1 127 ? -12.624 -5.292 43.830 1.00 96.62 127 VAL A C 1
ATOM 1029 O O . VAL A 1 127 ? -11.824 -6.145 43.453 1.00 96.62 127 VAL A O 1
ATOM 1032 N N . GLU A 1 128 ? -13.201 -5.349 45.031 1.00 95.56 128 GLU A N 1
ATOM 1033 C CA .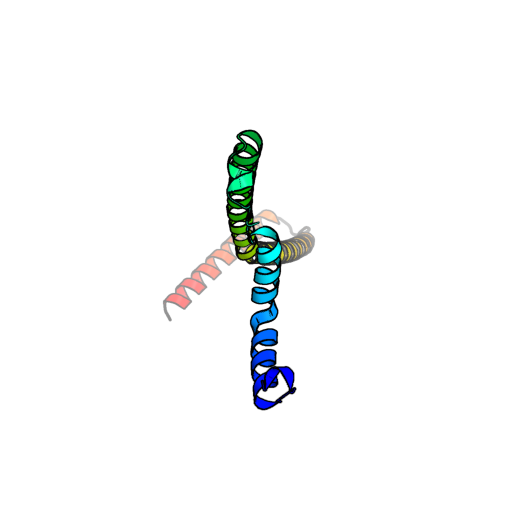 GLU A 1 128 ? -12.821 -6.371 46.008 1.00 95.56 128 GLU A CA 1
ATOM 1034 C C . GLU A 1 128 ? -13.250 -7.783 45.572 1.00 95.56 128 GLU A C 1
ATOM 1036 O O . GLU A 1 128 ? -12.511 -8.751 45.752 1.00 95.56 128 GLU A O 1
ATOM 1041 N N . ARG A 1 129 ? -14.404 -7.915 44.900 1.00 96.19 129 ARG A N 1
ATOM 1042 C CA . ARG A 1 129 ? -14.837 -9.187 44.294 1.00 96.19 129 ARG A CA 1
ATOM 1043 C C . ARG A 1 129 ? -13.940 -9.632 43.140 1.00 96.19 129 ARG A C 1
ATOM 1045 O O . ARG A 1 129 ? -13.707 -10.831 42.999 1.00 96.19 129 ARG A O 1
ATOM 1052 N N . GLU A 1 130 ? -13.471 -8.709 42.303 1.00 95.00 130 GLU A N 1
ATOM 1053 C CA . GLU A 1 130 ? -12.506 -9.005 41.232 1.00 95.00 130 GLU A CA 1
ATOM 1054 C C . GLU A 1 130 ? -11.179 -9.478 41.827 1.00 95.00 130 GLU A C 1
ATOM 1056 O O . GLU A 1 130 ? -10.712 -10.564 41.494 1.00 95.00 130 GLU A O 1
ATOM 1061 N N . ARG A 1 131 ? -10.661 -8.763 42.830 1.00 93.94 131 ARG A N 1
ATOM 1062 C CA . ARG A 1 131 ? -9.451 -9.158 43.557 1.00 93.94 131 ARG A CA 1
ATOM 1063 C C . ARG A 1 131 ? -9.574 -10.537 44.207 1.00 93.94 131 ARG A C 1
ATOM 1065 O O . ARG A 1 131 ? -8.639 -11.332 44.147 1.00 93.94 131 ARG A O 1
ATOM 1072 N N . GLN A 1 132 ? -10.720 -10.841 44.818 1.00 93.38 132 GLN A N 1
ATOM 1073 C CA . GLN A 1 132 ? -10.981 -12.154 45.408 1.00 93.38 132 GLN A CA 1
ATOM 1074 C C . GLN A 1 132 ? -10.975 -13.266 44.349 1.00 93.38 132 GLN A C 1
ATOM 1076 O O . GLN A 1 132 ? -10.424 -14.341 44.608 1.00 93.38 132 GLN A O 1
ATOM 1081 N N . LYS A 1 133 ? -11.566 -13.019 43.170 1.00 94.56 133 LYS A N 1
ATOM 1082 C CA . LYS A 1 133 ? -11.546 -13.956 42.033 1.00 94.56 133 LYS A CA 1
ATOM 1083 C C . LYS A 1 133 ? -10.128 -14.201 41.532 1.00 94.56 133 LYS A C 1
ATOM 1085 O O . LYS A 1 133 ? -9.747 -15.356 41.363 1.00 94.56 133 LYS A O 1
ATOM 1090 N N . ASP A 1 134 ? -9.332 -13.149 41.377 1.00 93.56 134 ASP A N 1
ATOM 1091 C CA . ASP A 1 134 ? -7.940 -13.277 40.947 1.00 93.56 134 ASP A CA 1
ATOM 1092 C C . ASP A 1 134 ? -7.138 -14.117 41.948 1.00 93.56 134 ASP A C 1
ATOM 1094 O O . ASP A 1 134 ? -6.485 -15.089 41.569 1.00 93.56 134 ASP A O 1
ATOM 1098 N N . LEU A 1 135 ? -7.280 -13.837 43.248 1.00 92.12 135 LEU A N 1
ATOM 1099 C CA . LEU A 1 135 ? -6.624 -14.605 44.309 1.00 92.12 135 LEU A CA 1
ATOM 1100 C C . LEU A 1 135 ? -7.038 -16.083 44.343 1.00 92.12 135 LEU A C 1
ATOM 1102 O O . LEU A 1 135 ? -6.238 -16.931 44.727 1.00 92.12 135 LEU A O 1
ATOM 1106 N N . THR A 1 136 ? -8.290 -16.398 44.003 1.00 91.31 136 THR A N 1
ATOM 1107 C CA . THR A 1 136 ? -8.764 -17.790 43.932 1.00 91.31 136 THR A CA 1
ATOM 1108 C C . THR A 1 136 ? -8.273 -18.487 42.670 1.00 91.31 136 THR A C 1
ATOM 1110 O O . THR A 1 136 ? -7.878 -19.644 42.754 1.00 91.31 136 THR A O 1
ATOM 1113 N N . SER A 1 137 ? -8.218 -17.782 41.538 1.00 89.19 137 SER A N 1
ATOM 1114 C CA . SER A 1 137 ? -7.665 -18.305 40.284 1.00 89.19 137 SER A CA 1
ATOM 1115 C C . SER A 1 137 ? -6.161 -18.588 40.352 1.00 89.19 137 SER A C 1
ATOM 1117 O O . SER A 1 137 ? -5.692 -19.502 39.694 1.00 89.19 137 SER A O 1
ATOM 1119 N N . GLN A 1 138 ? -5.417 -17.851 41.183 1.00 81.06 138 GLN A N 1
ATOM 1120 C CA . GLN A 1 138 ? -3.979 -18.057 41.405 1.00 81.06 138 GLN A CA 1
ATOM 1121 C C . GLN A 1 138 ? -3.665 -19.181 42.407 1.00 81.06 138 GLN A C 1
ATOM 1123 O O . GLN A 1 138 ? -2.517 -19.604 42.512 1.00 81.06 138 GLN A O 1
ATOM 1128 N N . LYS A 1 139 ? -4.656 -19.619 43.195 1.00 69.62 139 LYS A N 1
ATOM 1129 C CA . LYS A 1 139 ? -4.520 -20.707 44.180 1.00 69.62 139 LYS A CA 1
ATOM 1130 C C . LYS A 1 139 ? -4.961 -22.073 43.638 1.00 69.62 139 LYS A C 1
ATOM 1132 O O . LYS A 1 139 ? -4.796 -23.059 44.355 1.00 69.62 139 LYS A O 1
ATOM 1137 N N . ALA A 1 140 ? -5.555 -22.107 42.445 1.00 52.66 140 ALA A N 1
ATOM 1138 C CA . ALA A 1 140 ? -5.923 -23.314 41.705 1.00 52.66 140 ALA A CA 1
ATOM 1139 C C . ALA A 1 140 ? -4.796 -23.700 40.741 1.00 52.66 140 ALA A C 1
ATOM 1141 O O . ALA A 1 140 ? -4.579 -24.920 40.576 1.00 52.66 140 ALA A O 1
#

Secondary structure (DSSP, 8-state):
-TTTTT-HHHHHHHHHHHHHTHHHHHHHHHHHHHHS-----HHHHTSHHHHHHHHHHHHHHHHHHHHHHHHHHHHHHTHHHHHHHHHHHHHHHHHHHHHHHHHHHHHHHTTSTTHHHHHHHHHHHHHHHHHHHHHHHT--

pLDDT: mean 90.11, std 7.5, range [52.66, 97.81]